Protein AF-A0A7U6JHR6-F1 (afdb_monomer_lite)

Radius of gyration: 41.48 Å; chains: 1; bounding box: 107×83×74 Å

Sequence (157 aa):
MKHTVPPLILAIALVTGTGAQAQAPIKSIDEKGHVTYSDKPVEKAVSSTVVPVAPGPDEATVKAAQERLKQTREQAEKAEAERKALEAKRSAEQAAAQEQKAAKPEVVIIKEEGGYPFVRPAPPLITPNPPAVSPGKPDHPAYKPRPPVTNPVIRPR

pLDDT: mean 73.18, std 15.83, range [38.53, 97.44]

Secondary structure (DSSP, 8-state):
----------------------PPPEEEE-TT--EEEESS--TT-S-----PPPPPPPHHHHHHHHHHHHHHHHHHHHHHHHHHHHHHHHHHHHHHHHHHHHTS--------S------PPPPP--PPPPP--PPPPP-----PPPPP---------

Structure (mmCIF, N/CA/C/O backbone):
data_AF-A0A7U6JHR6-F1
#
_entry.id   AF-A0A7U6JHR6-F1
#
loop_
_atom_site.group_PDB
_atom_site.id
_atom_site.type_symbol
_atom_site.label_atom_id
_atom_site.label_alt_id
_atom_site.label_comp_id
_atom_site.label_asym_id
_atom_site.label_entity_id
_atom_site.label_seq_id
_atom_site.pdbx_PDB_ins_code
_atom_site.Cartn_x
_atom_site.Cartn_y
_atom_site.Cartn_z
_atom_site.occupancy
_atom_site.B_iso_or_equiv
_atom_site.auth_seq_id
_atom_site.auth_comp_id
_atom_site.auth_asym_id
_atom_site.auth_atom_id
_atom_site.pdbx_PDB_model_num
ATOM 1 N N . MET A 1 1 ? 46.348 55.225 1.611 1.00 38.53 1 MET A N 1
ATOM 2 C CA . MET A 1 1 ? 46.956 55.189 0.262 1.00 38.53 1 MET A CA 1
ATOM 3 C C . MET A 1 1 ? 47.495 53.789 0.012 1.00 38.53 1 MET A C 1
ATOM 5 O O . MET A 1 1 ? 48.263 53.317 0.834 1.00 38.53 1 MET A O 1
ATOM 9 N N . LYS A 1 2 ? 47.112 53.203 -1.131 1.00 43.47 2 LYS A N 1
ATOM 10 C CA . LYS A 1 2 ? 47.674 52.000 -1.776 1.00 43.47 2 LYS A CA 1
ATOM 11 C C . LYS A 1 2 ? 47.193 50.634 -1.252 1.00 43.47 2 LYS A C 1
ATOM 13 O O . LYS A 1 2 ? 47.770 50.022 -0.365 1.00 43.47 2 LYS A O 1
ATOM 18 N N . HIS A 1 3 ? 46.113 50.201 -1.907 1.00 48.38 3 HIS A N 1
ATOM 19 C CA . HIS A 1 3 ? 45.754 48.837 -2.319 1.00 48.38 3 HIS A CA 1
ATOM 20 C C . HIS A 1 3 ? 46.984 47.915 -2.463 1.00 48.38 3 HIS A C 1
ATOM 22 O O . HIS A 1 3 ? 48.038 48.354 -2.916 1.00 48.38 3 HIS A O 1
ATOM 28 N N . THR A 1 4 ? 46.914 46.619 -2.158 1.00 45.69 4 THR A N 1
ATOM 29 C CA . THR A 1 4 ? 46.310 45.624 -3.062 1.00 45.69 4 THR A CA 1
ATOM 30 C C . THR A 1 4 ? 46.166 44.298 -2.308 1.00 45.69 4 THR A C 1
ATOM 32 O O . THR A 1 4 ? 47.165 43.690 -1.935 1.00 45.69 4 THR A O 1
ATOM 35 N N . VAL A 1 5 ? 44.932 43.850 -2.070 1.00 58.12 5 VAL A N 1
ATOM 36 C CA . VAL A 1 5 ? 44.645 42.471 -1.645 1.00 58.12 5 VAL A CA 1
ATOM 37 C C . VAL A 1 5 ? 44.737 41.612 -2.909 1.00 58.12 5 VAL A C 1
ATOM 39 O O . VAL A 1 5 ? 44.019 41.917 -3.865 1.00 58.12 5 VAL A O 1
ATOM 42 N N . PRO A 1 6 ? 45.612 40.595 -2.989 1.00 50.19 6 PRO A N 1
ATOM 43 C CA . PRO A 1 6 ? 45.612 39.702 -4.135 1.00 50.19 6 PRO A CA 1
ATOM 44 C C . PRO A 1 6 ? 44.292 38.916 -4.123 1.00 50.19 6 PRO A C 1
ATOM 46 O O . PRO A 1 6 ? 43.959 38.313 -3.098 1.00 50.19 6 PRO A O 1
ATOM 49 N N . PRO A 1 7 ? 43.523 38.910 -5.226 1.00 46.31 7 PRO A N 1
ATOM 50 C CA . PRO A 1 7 ? 42.353 38.068 -5.347 1.00 46.31 7 PRO A CA 1
ATOM 51 C C . PRO A 1 7 ? 42.881 36.652 -5.544 1.00 46.31 7 PRO A C 1
ATOM 53 O O . PRO A 1 7 ? 43.066 36.179 -6.664 1.00 46.31 7 PRO A O 1
ATOM 56 N N . LEU A 1 8 ? 43.172 35.971 -4.439 1.00 41.31 8 LEU A N 1
ATOM 57 C CA . LEU A 1 8 ? 43.223 34.525 -4.440 1.00 41.31 8 LEU A CA 1
ATOM 58 C C . LEU A 1 8 ? 41.773 34.099 -4.650 1.00 41.31 8 LEU A C 1
ATOM 60 O O . LEU A 1 8 ? 40.995 33.968 -3.709 1.00 41.31 8 LEU A O 1
ATOM 64 N N . ILE A 1 9 ? 41.406 34.032 -5.932 1.00 49.66 9 ILE A N 1
ATOM 65 C CA . ILE A 1 9 ? 40.232 33.367 -6.476 1.00 49.66 9 ILE A CA 1
ATOM 66 C C . ILE A 1 9 ? 40.348 31.937 -5.966 1.00 49.66 9 ILE A C 1
ATOM 68 O O . ILE A 1 9 ? 40.919 31.057 -6.609 1.00 49.66 9 ILE A O 1
ATOM 72 N N . LEU A 1 10 ? 39.879 31.730 -4.738 1.00 44.47 10 LEU A N 1
ATOM 73 C CA . LEU A 1 10 ? 39.650 30.422 -4.175 1.00 44.47 10 LEU A CA 1
ATOM 74 C C . LEU A 1 10 ? 38.410 29.918 -4.889 1.00 44.47 10 LEU A C 1
ATOM 76 O O . LEU A 1 10 ? 37.281 30.134 -4.457 1.00 44.47 10 LEU A O 1
ATOM 80 N N . ALA A 1 11 ? 38.689 29.393 -6.080 1.00 48.38 11 ALA A N 1
ATOM 81 C CA . ALA A 1 11 ? 38.010 28.300 -6.726 1.00 48.38 11 ALA A CA 1
ATOM 82 C C . ALA A 1 11 ? 36.664 27.991 -6.072 1.00 48.38 11 ALA A C 1
ATOM 84 O O . ALA A 1 11 ? 36.566 27.183 -5.148 1.00 48.38 11 ALA A O 1
ATOM 85 N N . ILE A 1 12 ? 35.615 28.589 -6.634 1.00 50.53 12 ILE A N 1
ATOM 86 C CA . ILE A 1 12 ? 34.314 27.937 -6.731 1.00 50.53 12 ILE A CA 1
ATOM 87 C C . ILE A 1 12 ? 34.575 26.699 -7.598 1.00 50.53 12 ILE A C 1
ATOM 89 O O . ILE A 1 12 ? 34.350 26.686 -8.806 1.00 50.53 12 ILE A O 1
ATOM 93 N N . ALA A 1 13 ? 35.197 25.689 -6.991 1.00 48.16 13 ALA A N 1
ATOM 94 C CA . ALA A 1 13 ? 35.335 24.368 -7.545 1.00 48.16 13 ALA A CA 1
ATOM 95 C C . ALA A 1 13 ? 33.922 23.810 -7.524 1.00 48.16 13 ALA A C 1
ATOM 97 O O . ALA A 1 13 ? 33.442 23.314 -6.507 1.00 48.16 13 ALA A O 1
ATOM 98 N N . LEU A 1 14 ? 33.238 24.059 -8.643 1.00 46.78 14 LEU A N 1
ATOM 99 C CA . LEU A 1 14 ? 32.332 23.138 -9.300 1.00 46.78 14 LEU A CA 1
ATOM 100 C C . LEU A 1 14 ? 32.169 21.865 -8.470 1.00 46.78 14 LEU A C 1
ATOM 102 O O . LEU A 1 14 ? 32.909 20.895 -8.624 1.00 46.78 14 LEU A O 1
ATOM 106 N N . VAL A 1 15 ? 31.134 21.848 -7.634 1.00 51.94 15 VAL A N 1
ATOM 107 C CA . VAL A 1 15 ? 30.435 20.605 -7.333 1.00 51.94 15 VAL A CA 1
ATOM 108 C C . VAL A 1 15 ? 29.720 20.233 -8.633 1.00 51.94 15 VAL A C 1
ATOM 110 O O . VAL A 1 15 ? 28.508 20.349 -8.777 1.00 51.94 15 VAL A O 1
ATOM 113 N N . THR A 1 16 ? 30.499 19.854 -9.648 1.00 51.47 16 THR A N 1
ATOM 114 C CA . THR A 1 16 ? 30.027 18.969 -10.696 1.00 51.47 16 THR A CA 1
ATOM 115 C C . THR A 1 16 ? 29.764 17.673 -9.972 1.00 51.47 16 THR A C 1
ATOM 117 O O . THR A 1 16 ? 30.684 16.896 -9.720 1.00 51.47 16 THR A O 1
ATOM 120 N N . GLY A 1 17 ? 28.511 17.491 -9.561 1.00 49.09 17 GLY A N 1
ATOM 121 C CA . GLY A 1 17 ? 28.001 16.181 -9.227 1.00 49.09 17 GLY A CA 1
ATOM 122 C C . GLY A 1 17 ? 28.304 15.295 -10.420 1.00 49.09 17 GLY A C 1
ATOM 123 O O . GLY A 1 17 ? 27.642 15.379 -11.454 1.00 49.09 17 GLY A O 1
ATOM 124 N N . THR A 1 18 ? 29.348 14.483 -10.301 1.00 48.69 18 THR A N 1
ATOM 125 C CA . THR A 1 18 ? 29.485 13.289 -11.108 1.00 48.69 18 THR A CA 1
ATOM 126 C C . THR A 1 18 ? 28.296 12.442 -10.701 1.00 48.69 18 THR A C 1
ATOM 128 O O . THR A 1 18 ? 28.315 11.740 -9.693 1.00 48.69 18 THR A O 1
ATOM 131 N N . GLY A 1 19 ? 27.196 12.598 -11.442 1.00 41.84 19 GLY A N 1
ATOM 132 C CA . GLY A 1 19 ? 26.123 11.630 -11.422 1.00 41.84 19 GLY A CA 1
ATOM 133 C C . GLY A 1 19 ? 26.802 10.294 -11.648 1.00 41.84 19 GLY A C 1
ATOM 134 O O . GLY A 1 19 ? 27.363 10.062 -12.720 1.00 41.84 19 GLY A O 1
ATOM 135 N N . ALA A 1 20 ? 26.851 9.476 -10.600 1.00 43.25 20 ALA A N 1
ATOM 136 C CA . ALA A 1 20 ? 27.228 8.091 -10.717 1.00 43.25 20 ALA A CA 1
ATOM 137 C C . ALA A 1 20 ? 26.211 7.499 -11.689 1.00 43.25 20 ALA A C 1
ATOM 139 O O . ALA A 1 20 ? 25.076 7.203 -11.320 1.00 43.25 20 ALA A O 1
ATOM 140 N N . GLN A 1 21 ? 26.583 7.444 -12.966 1.00 48.38 21 GLN A N 1
ATOM 141 C CA . GLN A 1 21 ? 25.885 6.643 -13.944 1.00 48.38 21 GLN A CA 1
ATOM 142 C C . GLN A 1 21 ? 26.034 5.222 -13.431 1.00 48.38 21 GLN A C 1
ATOM 144 O O . GLN A 1 21 ? 27.096 4.620 -13.574 1.00 48.38 21 GLN A O 1
ATOM 149 N N . ALA A 1 22 ? 25.013 4.742 -12.724 1.00 54.94 22 ALA A N 1
ATOM 150 C CA . ALA A 1 22 ? 24.923 3.354 -12.332 1.00 54.94 22 ALA A CA 1
ATOM 151 C C . ALA A 1 22 ? 24.985 2.553 -13.634 1.00 54.94 22 ALA A C 1
ATOM 153 O O . ALA A 1 22 ? 24.028 2.541 -14.410 1.00 54.94 22 ALA A O 1
ATOM 154 N N . GLN A 1 23 ? 26.156 1.986 -13.930 1.00 63.19 23 GLN A N 1
ATOM 155 C CA . GLN A 1 23 ? 26.315 1.079 -15.054 1.00 63.19 23 GLN A CA 1
ATOM 156 C C . GLN A 1 23 ? 25.319 -0.054 -14.836 1.00 63.19 23 GLN A C 1
ATOM 158 O O . GLN A 1 23 ? 25.243 -0.620 -13.746 1.00 63.19 23 GLN A O 1
ATOM 163 N N . ALA A 1 24 ? 24.480 -0.307 -15.842 1.00 69.88 24 ALA A N 1
ATOM 164 C CA . ALA A 1 24 ? 23.466 -1.342 -15.742 1.00 69.88 24 ALA A CA 1
ATOM 165 C C . ALA A 1 24 ? 24.152 -2.677 -15.397 1.00 69.88 24 ALA A C 1
ATOM 167 O O . ALA A 1 24 ? 25.163 -3.001 -16.029 1.00 69.88 24 ALA A O 1
ATOM 168 N N . PRO A 1 25 ? 23.636 -3.441 -14.417 1.00 75.00 25 PRO A N 1
ATOM 169 C CA . PRO A 1 25 ? 24.275 -4.672 -13.977 1.00 75.00 25 PRO A CA 1
ATOM 170 C C . PRO A 1 25 ? 24.388 -5.644 -15.153 1.00 75.00 25 PRO A C 1
ATOM 172 O O . PRO A 1 25 ? 23.400 -5.951 -15.827 1.00 75.00 25 PRO A O 1
ATOM 175 N N . ILE A 1 26 ? 25.602 -6.126 -15.411 1.00 81.31 26 ILE A N 1
ATOM 176 C CA . ILE A 1 26 ? 25.890 -7.022 -16.527 1.00 81.31 26 ILE A CA 1
ATOM 177 C C . ILE A 1 26 ? 25.702 -8.455 -16.042 1.00 81.31 26 ILE A C 1
ATOM 179 O O . ILE A 1 26 ? 26.336 -8.893 -15.081 1.00 81.31 26 ILE A O 1
ATOM 183 N N . LYS A 1 27 ? 24.844 -9.203 -16.737 1.00 85.44 27 LYS A N 1
ATOM 184 C CA . LYS A 1 27 ? 24.695 -10.648 -16.563 1.00 85.44 27 LYS A CA 1
ATOM 185 C C . LYS A 1 27 ? 25.602 -11.366 -17.563 1.00 85.44 27 LYS A C 1
ATOM 187 O O . LYS A 1 27 ? 25.379 -11.258 -18.767 1.00 85.44 27 LYS A O 1
ATOM 192 N N . SER A 1 28 ? 26.583 -12.122 -17.079 1.00 82.81 28 SER A N 1
ATOM 193 C CA . SER A 1 28 ? 27.417 -13.007 -17.899 1.00 82.81 28 SER A CA 1
ATOM 194 C C . SER A 1 28 ? 27.061 -14.475 -17.663 1.00 82.81 28 SER A C 1
ATOM 196 O O . SER A 1 28 ? 26.573 -14.846 -16.593 1.00 82.81 28 SER A O 1
ATOM 198 N N . ILE A 1 29 ? 27.260 -15.300 -18.692 1.00 83.56 29 ILE A N 1
ATOM 199 C CA . ILE A 1 29 ? 27.011 -16.745 -18.668 1.00 83.56 29 ILE A CA 1
ATOM 200 C C . ILE A 1 29 ? 28.281 -17.431 -19.176 1.00 83.56 29 ILE A C 1
ATOM 202 O O . ILE A 1 29 ? 28.759 -17.081 -20.256 1.00 83.56 29 ILE A O 1
ATOM 206 N N . ASP A 1 30 ? 28.850 -18.348 -18.392 1.00 84.38 30 ASP A N 1
ATOM 207 C CA . ASP A 1 30 ? 30.043 -19.110 -18.784 1.00 84.38 30 ASP A CA 1
ATOM 208 C C . ASP A 1 30 ? 29.700 -20.339 -19.656 1.00 84.38 30 ASP A C 1
ATOM 210 O O . ASP A 1 30 ? 28.534 -20.679 -19.862 1.00 84.38 30 ASP A O 1
ATOM 214 N N . GLU A 1 31 ? 30.722 -21.038 -20.160 1.00 82.06 31 GLU A N 1
ATOM 215 C CA . GLU A 1 31 ? 30.570 -22.245 -20.996 1.00 82.06 31 GLU A CA 1
ATOM 216 C C . GLU A 1 31 ? 29.864 -23.411 -20.277 1.00 82.06 31 GLU A C 1
ATOM 218 O O . GLU A 1 31 ? 29.367 -24.333 -20.922 1.00 82.06 31 GLU A O 1
ATOM 223 N N . LYS A 1 32 ? 29.803 -23.375 -18.939 1.00 83.56 32 LYS A N 1
ATOM 224 C CA . LYS A 1 32 ? 29.127 -24.365 -18.089 1.00 83.56 32 LYS A CA 1
ATOM 225 C C . LYS A 1 32 ? 27.708 -23.929 -17.702 1.00 83.56 32 LYS A C 1
ATOM 227 O O . LYS A 1 32 ? 27.006 -24.683 -17.033 1.00 83.56 32 LYS A O 1
ATOM 232 N N . GLY A 1 33 ? 27.272 -22.743 -18.131 1.00 81.25 33 GLY A N 1
ATOM 233 C CA . GLY A 1 33 ? 25.959 -22.175 -17.839 1.00 81.25 33 GLY A CA 1
ATOM 234 C C . GLY A 1 33 ? 25.854 -21.440 -16.498 1.00 81.25 33 GLY A C 1
ATOM 235 O O . GLY A 1 33 ? 24.743 -21.112 -16.079 1.00 81.25 33 GLY A O 1
ATOM 236 N N . HIS A 1 34 ? 26.962 -21.161 -15.808 1.00 85.44 34 HIS A N 1
ATOM 237 C CA . HIS A 1 34 ? 26.943 -20.380 -14.573 1.00 85.44 34 HIS A CA 1
ATOM 238 C C . HIS A 1 34 ? 26.695 -18.903 -14.856 1.00 85.44 34 HIS A C 1
ATOM 240 O O . HIS A 1 34 ? 27.330 -18.294 -15.718 1.00 85.44 34 HIS A O 1
ATOM 246 N N . VAL A 1 35 ? 25.787 -18.319 -14.076 1.00 87.75 35 VAL A N 1
ATOM 247 C CA . VAL A 1 35 ? 25.392 -16.917 -14.190 1.00 87.75 35 VAL A CA 1
ATOM 248 C C . VAL A 1 35 ? 26.159 -16.083 -13.170 1.00 87.75 35 VAL A C 1
ATOM 250 O O . VAL A 1 35 ? 26.029 -16.317 -11.970 1.00 87.75 35 VAL A O 1
ATOM 253 N N . THR A 1 36 ? 26.894 -15.076 -13.639 1.00 84.44 36 THR A N 1
ATOM 254 C CA . THR A 1 36 ? 27.561 -14.089 -12.777 1.00 84.44 36 THR A CA 1
ATOM 255 C C . THR A 1 36 ? 27.001 -12.697 -13.054 1.00 84.44 36 THR A C 1
ATOM 257 O O . THR A 1 36 ? 26.810 -12.320 -14.210 1.00 84.44 36 THR A O 1
ATOM 260 N N . TYR A 1 37 ? 26.739 -11.929 -11.996 1.00 86.06 37 TYR A N 1
ATOM 261 C CA . TYR A 1 37 ? 26.366 -10.517 -12.095 1.00 86.06 37 TYR A CA 1
ATOM 262 C C . TYR A 1 37 ? 27.573 -9.659 -11.718 1.00 86.06 37 TYR A C 1
ATOM 264 O O . TYR A 1 37 ? 28.197 -9.896 -10.686 1.00 86.06 37 TYR A O 1
ATOM 272 N N . SER A 1 38 ? 27.928 -8.701 -12.570 1.00 80.56 38 SER A N 1
ATOM 273 C CA . SER A 1 38 ? 29.096 -7.834 -12.392 1.00 80.56 38 SER A CA 1
ATOM 274 C C . SER A 1 38 ? 28.805 -6.440 -12.933 1.00 80.56 38 SER A C 1
ATOM 276 O O . SER A 1 38 ? 28.073 -6.286 -13.909 1.00 80.56 38 SER A O 1
ATOM 278 N N . ASP A 1 39 ? 29.440 -5.432 -12.343 1.00 79.38 39 ASP A N 1
ATOM 279 C CA . ASP A 1 39 ? 29.406 -4.055 -12.849 1.00 79.38 39 ASP A CA 1
ATOM 280 C C . ASP A 1 39 ? 30.444 -3.828 -13.964 1.00 79.38 39 ASP A C 1
ATOM 282 O O . ASP A 1 39 ? 30.437 -2.800 -14.637 1.00 79.38 39 ASP A O 1
ATOM 286 N N . LYS A 1 40 ? 31.352 -4.793 -14.181 1.00 76.44 40 LYS A N 1
ATOM 287 C CA . LYS A 1 40 ? 32.410 -4.738 -15.201 1.00 76.44 40 LYS A CA 1
ATOM 288 C C . LYS A 1 40 ? 32.164 -5.739 -16.335 1.00 76.44 40 LYS A C 1
ATOM 290 O O . LYS A 1 40 ? 31.813 -6.888 -16.043 1.00 76.44 40 LYS A O 1
ATOM 295 N N . PRO A 1 41 ? 32.412 -5.351 -17.603 1.00 71.94 41 PRO A N 1
ATOM 296 C CA . PRO A 1 41 ? 32.384 -6.272 -18.735 1.00 71.94 41 PRO A CA 1
ATOM 297 C C . PRO A 1 41 ? 33.386 -7.416 -18.555 1.00 71.94 41 PRO A C 1
ATOM 299 O O . PRO A 1 41 ? 34.480 -7.221 -18.028 1.00 71.94 41 PRO A O 1
ATOM 302 N N . VAL A 1 42 ? 33.030 -8.608 -19.032 1.00 78.00 42 VAL A N 1
ATOM 303 C CA . VAL A 1 42 ? 33.954 -9.747 -19.066 1.00 78.00 42 VAL A CA 1
ATOM 304 C C . VAL A 1 42 ? 34.870 -9.590 -20.282 1.00 78.00 42 VAL A C 1
ATOM 306 O O . VAL A 1 42 ? 34.388 -9.590 -21.412 1.00 78.00 42 VAL A O 1
ATOM 309 N N . GLU A 1 43 ? 36.185 -9.485 -20.065 1.00 72.31 43 GLU A N 1
ATOM 310 C CA . GLU A 1 43 ? 37.189 -9.203 -21.116 1.00 72.31 43 GLU A CA 1
ATOM 311 C C . GLU A 1 43 ? 37.223 -10.234 -22.262 1.00 72.31 43 GLU A C 1
ATOM 313 O O . GLU A 1 43 ? 37.706 -9.937 -23.349 1.00 72.31 43 GLU A O 1
ATOM 318 N N . LYS A 1 44 ? 36.693 -11.443 -22.036 1.00 74.06 44 LYS A N 1
ATOM 319 C CA . LYS A 1 44 ? 36.629 -12.544 -23.016 1.00 74.06 44 LYS A CA 1
ATOM 320 C C . LYS A 1 44 ? 35.197 -12.937 -23.396 1.00 74.06 44 LYS A C 1
ATOM 322 O O . LYS A 1 44 ? 34.943 -14.091 -23.730 1.00 74.06 44 LYS A O 1
ATOM 327 N N . ALA A 1 45 ? 34.240 -12.017 -23.291 1.00 73.44 45 ALA A N 1
ATOM 328 C CA . ALA A 1 45 ? 32.867 -12.300 -23.696 1.00 73.44 45 ALA A CA 1
ATOM 329 C C . ALA A 1 45 ? 32.799 -12.623 -25.201 1.00 73.44 45 ALA A C 1
ATOM 331 O O . ALA A 1 45 ? 33.206 -11.816 -26.032 1.00 73.44 45 ALA A O 1
ATOM 332 N N . VAL A 1 46 ? 32.256 -13.794 -25.546 1.00 77.12 46 VAL A N 1
ATOM 333 C CA . VAL A 1 46 ? 32.052 -14.223 -26.944 1.00 77.12 46 VAL A CA 1
ATOM 334 C C . VAL A 1 46 ? 30.942 -13.408 -27.621 1.00 77.12 46 VAL A C 1
ATOM 336 O O . VAL A 1 46 ? 30.970 -13.186 -28.827 1.00 77.12 46 VAL A O 1
ATOM 339 N N . S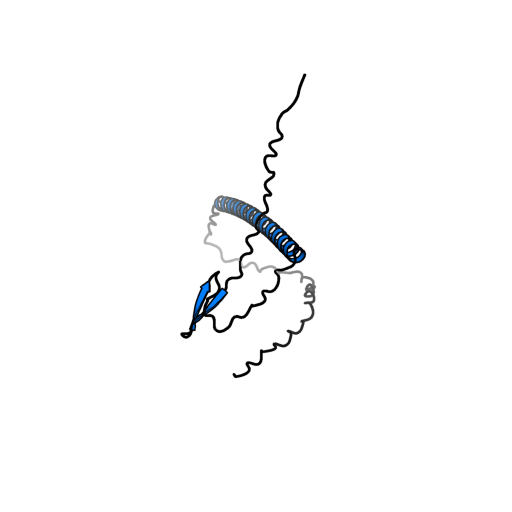ER A 1 47 ? 29.960 -12.949 -26.843 1.00 76.56 47 SER A N 1
ATOM 340 C CA . SER A 1 47 ? 28.850 -12.118 -27.306 1.00 76.56 47 SER A CA 1
ATOM 341 C C . SER A 1 47 ? 28.336 -11.250 -26.161 1.00 76.56 47 SER A C 1
ATOM 343 O O . SER A 1 47 ? 28.335 -11.674 -25.003 1.00 76.56 47 SER A O 1
ATOM 345 N N . SER A 1 48 ? 27.890 -10.037 -26.481 1.00 79.00 48 SER A N 1
ATOM 346 C CA . SER A 1 48 ? 27.210 -9.140 -25.551 1.00 79.00 48 SER A CA 1
ATOM 347 C C . SER A 1 48 ? 25.901 -8.658 -26.167 1.00 79.00 48 SER A C 1
ATOM 349 O O . SER A 1 48 ? 25.784 -8.439 -27.371 1.00 79.00 48 SER A O 1
ATOM 351 N N . THR A 1 49 ? 24.868 -8.531 -25.340 1.00 79.75 49 THR A N 1
ATOM 352 C CA . THR A 1 49 ? 23.566 -8.013 -25.763 1.00 79.75 49 THR A CA 1
ATOM 353 C C . THR A 1 49 ? 23.113 -6.992 -24.741 1.00 79.75 49 THR A C 1
ATOM 355 O O . THR A 1 49 ? 23.022 -7.292 -23.551 1.00 79.75 49 THR A O 1
ATOM 358 N N . VAL A 1 50 ? 22.839 -5.776 -25.206 1.00 80.12 50 VAL A N 1
ATOM 359 C CA . VAL A 1 50 ? 22.239 -4.736 -24.373 1.00 80.12 50 VAL A CA 1
ATOM 360 C C . VAL A 1 50 ? 20.748 -5.023 -24.287 1.00 80.12 50 VAL A C 1
ATOM 362 O O . VAL A 1 50 ? 20.056 -5.039 -25.304 1.00 80.12 50 VAL A O 1
ATOM 365 N N . VAL A 1 51 ? 20.255 -5.269 -23.076 1.00 78.12 51 VAL A N 1
ATOM 366 C CA . VAL A 1 51 ? 18.821 -5.433 -22.835 1.00 78.12 51 VAL A CA 1
ATOM 367 C C . VAL A 1 51 ? 18.220 -4.038 -22.657 1.00 78.12 51 VAL A C 1
ATOM 369 O O . VAL A 1 51 ? 18.584 -3.358 -21.694 1.00 78.12 51 VAL A O 1
ATOM 372 N N . PRO A 1 52 ? 17.328 -3.577 -23.556 1.00 76.38 52 PRO A N 1
ATOM 373 C CA . PRO A 1 52 ? 16.658 -2.302 -23.369 1.00 76.38 52 PRO A CA 1
ATOM 374 C C . PRO A 1 52 ? 15.748 -2.406 -22.146 1.00 76.38 52 PRO A C 1
ATOM 376 O O . PRO A 1 52 ? 14.808 -3.201 -22.112 1.00 76.38 52 PRO A O 1
ATOM 379 N N . VAL A 1 53 ? 16.043 -1.609 -21.125 1.00 78.62 53 VAL A N 1
ATOM 380 C CA . VAL A 1 53 ? 15.157 -1.456 -19.974 1.00 78.62 53 VAL A CA 1
ATOM 381 C C . VAL A 1 53 ? 14.101 -0.426 -20.355 1.00 78.62 53 VAL A C 1
ATOM 383 O O . VAL A 1 53 ? 14.433 0.655 -20.843 1.00 78.62 53 VAL A O 1
ATOM 386 N N . ALA A 1 54 ? 12.827 -0.771 -20.170 1.00 79.44 54 ALA A N 1
ATOM 387 C CA . ALA A 1 54 ? 11.746 0.180 -20.380 1.00 79.44 54 ALA A CA 1
ATOM 388 C C . ALA A 1 54 ? 11.924 1.377 -19.428 1.00 79.44 54 ALA A C 1
ATOM 390 O O . ALA A 1 54 ? 12.296 1.171 -18.267 1.00 79.44 54 ALA A O 1
ATOM 391 N N . PRO A 1 55 ? 11.669 2.614 -19.885 1.00 78.69 55 PRO A N 1
ATOM 392 C CA . PRO A 1 55 ? 11.691 3.762 -18.994 1.00 78.69 55 PRO A CA 1
ATOM 393 C C . PRO A 1 55 ? 10.698 3.548 -17.846 1.00 78.69 55 PRO A C 1
ATOM 395 O O . PRO A 1 55 ? 9.656 2.906 -18.010 1.00 78.69 55 PRO A O 1
ATOM 398 N N . GLY A 1 56 ? 11.047 4.067 -16.668 1.00 79.44 56 GLY A N 1
ATOM 399 C CA . GLY A 1 56 ? 10.143 4.069 -15.522 1.00 79.44 56 GLY A CA 1
ATOM 400 C C . GLY A 1 56 ? 8.838 4.820 -15.828 1.00 79.44 56 GLY A C 1
ATOM 401 O O . GLY A 1 56 ? 8.773 5.570 -16.802 1.00 79.44 56 GLY A O 1
ATOM 402 N N . PRO A 1 57 ? 7.789 4.624 -15.014 1.00 83.00 57 PRO A N 1
ATOM 403 C CA . PRO A 1 57 ? 6.516 5.308 -15.209 1.00 83.00 57 PRO A CA 1
ATOM 404 C C . PRO A 1 57 ? 6.676 6.831 -15.134 1.00 83.00 57 PRO A C 1
ATOM 406 O O . PRO A 1 57 ? 7.446 7.339 -14.319 1.00 83.00 57 PRO A O 1
ATOM 409 N N . ASP A 1 58 ? 5.894 7.548 -15.943 1.00 89.00 58 ASP A N 1
ATOM 410 C CA . ASP A 1 58 ? 5.905 9.012 -15.977 1.00 89.00 58 ASP A CA 1
ATOM 411 C C . ASP A 1 58 ? 5.586 9.626 -14.607 1.00 89.00 58 ASP A C 1
ATOM 413 O O . ASP A 1 58 ? 4.778 9.098 -13.834 1.00 89.00 58 ASP A O 1
ATOM 417 N N . GLU A 1 59 ? 6.145 10.806 -14.331 1.00 87.50 59 GLU A N 1
ATOM 418 C CA . GLU A 1 59 ? 5.945 11.510 -13.057 1.00 87.50 59 GLU A CA 1
ATOM 419 C C . GLU A 1 59 ? 4.465 11.751 -12.727 1.00 87.50 59 GLU A C 1
ATOM 421 O O . GLU A 1 59 ? 4.067 11.687 -11.564 1.00 87.50 59 GLU A O 1
ATOM 426 N N . ALA A 1 60 ? 3.631 12.000 -13.741 1.00 87.00 60 ALA A N 1
ATOM 427 C CA . ALA A 1 60 ? 2.189 12.169 -13.570 1.00 87.00 60 ALA A CA 1
ATOM 428 C C . ALA A 1 60 ? 1.522 10.888 -13.042 1.00 87.00 60 ALA A C 1
ATOM 430 O O . ALA A 1 60 ? 0.682 10.943 -12.142 1.00 87.00 60 ALA A O 1
ATOM 431 N N . THR A 1 61 ? 1.946 9.728 -13.548 1.00 87.19 61 THR A N 1
ATOM 432 C CA . THR A 1 61 ? 1.461 8.414 -13.111 1.00 87.19 61 THR A CA 1
ATOM 433 C C . THR A 1 61 ? 1.903 8.122 -11.680 1.00 87.19 61 THR A C 1
ATOM 435 O O . THR A 1 61 ? 1.107 7.642 -10.871 1.00 87.19 61 THR A O 1
ATOM 438 N N . VAL A 1 62 ? 3.144 8.476 -11.334 1.00 90.81 62 VAL A N 1
ATOM 439 C CA . VAL A 1 62 ? 3.669 8.330 -9.969 1.00 90.81 62 VAL A CA 1
ATOM 440 C C . VAL A 1 62 ? 2.908 9.227 -8.988 1.00 90.81 62 VAL A C 1
ATOM 442 O O . VAL A 1 62 ? 2.470 8.745 -7.943 1.00 90.81 62 VAL A O 1
ATOM 445 N N . LYS A 1 63 ? 2.673 10.501 -9.329 1.00 91.94 63 LYS A N 1
ATOM 446 C CA . LYS A 1 63 ? 1.903 11.436 -8.490 1.00 91.94 63 LYS A CA 1
ATOM 447 C C . LYS A 1 63 ? 0.463 10.968 -8.286 1.00 91.94 63 LYS A C 1
ATOM 449 O O . LYS A 1 63 ? -0.005 10.931 -7.151 1.00 91.94 63 LYS A O 1
ATOM 454 N N . ALA A 1 64 ? -0.211 10.532 -9.350 1.00 93.44 64 ALA A N 1
ATOM 455 C CA . ALA A 1 64 ? -1.570 10.003 -9.257 1.00 93.44 64 ALA A CA 1
ATOM 456 C C . ALA A 1 64 ? -1.642 8.740 -8.378 1.00 93.44 64 ALA A C 1
ATOM 458 O O . ALA A 1 64 ? -2.581 8.570 -7.599 1.00 93.44 64 ALA A O 1
ATOM 459 N N . ALA A 1 65 ? -0.646 7.853 -8.467 1.00 92.38 65 ALA A N 1
ATOM 460 C CA . ALA A 1 65 ? -0.564 6.676 -7.606 1.00 92.38 65 ALA A CA 1
ATOM 461 C C . ALA A 1 65 ? -0.345 7.057 -6.131 1.00 92.38 65 ALA A C 1
ATOM 463 O O . 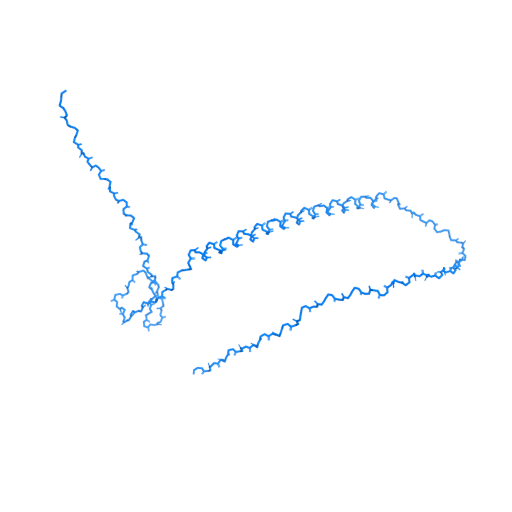ALA A 1 65 ? -1.017 6.517 -5.252 1.00 92.38 65 ALA A O 1
ATOM 464 N N . GLN A 1 66 ? 0.543 8.016 -5.856 1.00 94.81 66 GLN A N 1
ATOM 465 C CA . GLN A 1 66 ? 0.786 8.523 -4.502 1.00 94.81 66 GLN A CA 1
ATOM 466 C C . GLN A 1 66 ? -0.461 9.175 -3.897 1.00 94.81 66 GLN A C 1
ATOM 468 O O . GLN A 1 66 ? -0.776 8.936 -2.732 1.00 94.81 66 GLN A O 1
ATOM 473 N N . GLU A 1 67 ? -1.204 9.953 -4.683 1.00 95.94 67 GLU A N 1
ATOM 474 C CA . GLU A 1 67 ? -2.437 10.589 -4.224 1.00 95.94 67 GLU A CA 1
ATOM 475 C C . GLU A 1 67 ? -3.508 9.551 -3.860 1.00 95.94 67 GLU A C 1
ATOM 477 O O . GLU A 1 67 ? -4.102 9.624 -2.784 1.00 95.94 67 GLU A O 1
ATOM 482 N N . ARG A 1 68 ? -3.690 8.520 -4.695 1.00 94.94 68 ARG A N 1
ATOM 483 C CA . ARG A 1 68 ? -4.604 7.402 -4.396 1.00 94.94 68 ARG A CA 1
ATOM 484 C C . ARG A 1 68 ? -4.216 6.665 -3.119 1.00 94.94 68 ARG A C 1
ATOM 486 O O . ARG A 1 68 ? -5.086 6.331 -2.314 1.00 94.94 68 ARG A O 1
ATOM 493 N N . LEU A 1 69 ? -2.921 6.420 -2.916 1.00 97.00 69 LEU A N 1
ATOM 494 C CA . LEU A 1 69 ? -2.424 5.786 -1.693 1.00 97.00 69 LEU A CA 1
ATOM 495 C C . LEU A 1 69 ? -2.714 6.646 -0.463 1.00 97.00 69 LEU A C 1
ATOM 497 O O . LEU A 1 69 ? -3.180 6.123 0.549 1.00 97.00 69 LEU A O 1
ATOM 501 N N . LYS A 1 70 ? -2.500 7.961 -0.562 1.00 97.44 70 LYS A N 1
ATOM 502 C CA . LYS A 1 70 ? -2.802 8.902 0.518 1.00 97.44 70 LYS A CA 1
ATOM 503 C C . LYS A 1 70 ? -4.290 8.885 0.876 1.00 97.44 70 LYS A C 1
ATOM 505 O O . LYS A 1 70 ? -4.624 8.694 2.040 1.00 97.44 70 LYS A O 1
ATOM 510 N N . GLN A 1 71 ? -5.174 8.994 -0.116 1.00 96.88 71 GLN A N 1
ATOM 511 C CA . GLN A 1 71 ? -6.625 8.955 0.102 1.00 96.88 71 GLN A CA 1
ATOM 512 C C . GLN A 1 71 ? -7.074 7.637 0.744 1.00 96.88 71 GLN A C 1
ATOM 514 O O . GLN A 1 71 ? -7.857 7.639 1.691 1.00 96.88 71 GLN A O 1
ATOM 519 N N . THR A 1 72 ? -6.544 6.511 0.262 1.00 96.88 72 THR A N 1
ATOM 520 C CA . THR A 1 72 ? -6.864 5.183 0.805 1.00 96.88 72 THR A CA 1
ATOM 521 C C . THR A 1 72 ? -6.444 5.074 2.269 1.00 96.88 72 THR A C 1
ATOM 523 O O . THR A 1 72 ? -7.204 4.580 3.100 1.00 96.88 72 THR A O 1
ATOM 526 N N . ARG A 1 73 ? -5.248 5.571 2.601 1.00 97.25 73 ARG A N 1
ATOM 527 C CA . ARG A 1 73 ? -4.742 5.579 3.973 1.00 97.25 73 ARG A CA 1
ATOM 528 C C . ARG A 1 73 ? -5.615 6.429 4.893 1.00 97.25 73 ARG A C 1
ATOM 530 O O . ARG A 1 73 ? -6.018 5.949 5.944 1.00 97.25 73 ARG A O 1
ATOM 537 N N . GLU A 1 74 ? -5.955 7.646 4.480 1.0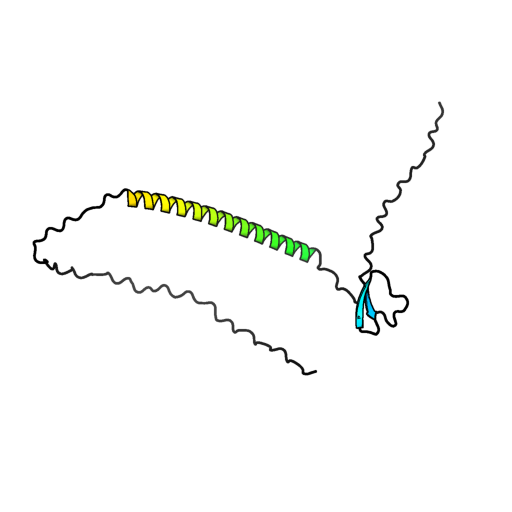0 97.25 74 GLU A N 1
ATOM 538 C CA . GLU A 1 74 ? -6.812 8.538 5.270 1.00 97.25 74 GLU A CA 1
ATOM 539 C C . GLU A 1 74 ? -8.202 7.933 5.517 1.00 97.25 74 GLU A C 1
ATOM 541 O O . GLU A 1 74 ? -8.756 8.056 6.610 1.00 97.25 74 GLU A O 1
ATOM 546 N N . GLN A 1 75 ? -8.776 7.257 4.519 1.00 96.56 75 GLN A N 1
ATOM 547 C CA . GLN A 1 75 ? -10.058 6.566 4.672 1.00 96.56 75 GLN A CA 1
ATOM 548 C C . GLN A 1 75 ? -9.962 5.378 5.634 1.00 96.56 75 GLN A C 1
ATOM 550 O O . GLN A 1 75 ? -10.853 5.197 6.464 1.00 96.56 75 GLN A O 1
ATOM 555 N N . ALA A 1 76 ? -8.886 4.593 5.552 1.00 96.81 76 ALA A N 1
ATOM 556 C CA . ALA A 1 76 ? -8.659 3.471 6.454 1.00 96.81 76 ALA A CA 1
ATOM 557 C C . ALA A 1 76 ? -8.504 3.938 7.910 1.00 96.81 76 ALA A C 1
ATOM 559 O O . ALA A 1 76 ? -9.154 3.388 8.797 1.00 96.81 76 ALA A O 1
ATOM 560 N N . GLU A 1 77 ? -7.718 4.992 8.143 1.00 97.25 77 GLU A N 1
ATOM 561 C CA . GLU A 1 77 ? -7.509 5.568 9.476 1.00 97.25 77 GLU A CA 1
ATOM 562 C C . GLU A 1 77 ? -8.827 6.089 10.080 1.00 97.25 77 GLU A C 1
ATOM 564 O O . GLU A 1 77 ? -9.131 5.813 11.242 1.00 97.25 77 GLU A O 1
ATOM 569 N N . LYS A 1 78 ? -9.663 6.771 9.283 1.00 96.69 78 LYS A N 1
ATOM 570 C CA . LYS A 1 78 ? -10.998 7.218 9.723 1.00 96.69 78 LYS A CA 1
ATOM 571 C C . LYS A 1 78 ? -11.909 6.046 10.081 1.00 96.69 78 LYS A C 1
ATOM 573 O O . LYS A 1 78 ? -12.508 6.046 11.154 1.00 96.69 78 LYS A O 1
ATOM 578 N N . ALA A 1 79 ? -11.980 5.033 9.220 1.00 96.12 79 ALA A N 1
ATOM 579 C CA . ALA A 1 79 ? -12.814 3.859 9.457 1.00 96.12 79 ALA A CA 1
ATOM 580 C C . ALA A 1 79 ? -12.376 3.083 10.711 1.00 96.12 79 ALA A C 1
ATOM 582 O O . ALA A 1 79 ? -13.215 2.577 11.458 1.00 96.12 79 ALA A O 1
ATOM 583 N N . GLU A 1 80 ? -11.070 2.996 10.970 1.00 96.62 80 GLU A N 1
ATOM 584 C CA . GLU A 1 80 ? -10.544 2.369 12.181 1.00 96.62 80 GLU A CA 1
ATOM 585 C C . GLU A 1 80 ? -10.913 3.167 13.440 1.00 96.62 80 GLU A C 1
ATOM 587 O O . GLU A 1 80 ? -11.365 2.584 14.429 1.00 96.62 80 GLU A O 1
ATOM 592 N N . ALA A 1 81 ? -10.779 4.496 13.401 1.00 96.69 81 ALA A N 1
ATOM 593 C CA . ALA A 1 81 ? -11.158 5.366 14.512 1.00 96.69 81 ALA A CA 1
ATOM 594 C C . ALA A 1 81 ? -12.660 5.263 14.835 1.00 96.69 81 ALA A C 1
ATOM 596 O O . ALA A 1 81 ? -13.037 5.129 16.001 1.00 96.69 81 ALA A O 1
ATOM 597 N N . GLU A 1 82 ? -13.516 5.256 13.812 1.00 95.75 82 GLU A N 1
ATOM 598 C CA . GLU A 1 82 ? -14.964 5.082 13.970 1.00 95.75 82 GLU A CA 1
ATOM 599 C C . GLU A 1 82 ? -15.317 3.723 14.579 1.00 95.75 82 GLU A C 1
ATOM 601 O O . GLU A 1 82 ? -16.131 3.652 15.504 1.00 95.75 82 GLU A O 1
ATOM 606 N N . ARG A 1 83 ? -14.677 2.641 14.115 1.00 94.44 83 ARG A N 1
ATOM 607 C CA . ARG A 1 83 ? -14.874 1.298 14.680 1.00 94.44 83 ARG A CA 1
ATOM 608 C C . ARG A 1 83 ? -14.497 1.247 16.153 1.00 94.44 83 ARG A C 1
ATOM 610 O O . ARG A 1 83 ? -15.312 0.807 16.959 1.00 94.44 83 ARG A O 1
ATOM 617 N N . LYS A 1 84 ? -13.320 1.763 16.514 1.00 95.88 84 LYS A N 1
ATOM 618 C CA . LYS A 1 84 ? -12.865 1.827 17.911 1.00 95.88 84 LYS A CA 1
ATOM 619 C C . LYS A 1 84 ? -13.840 2.615 18.788 1.00 95.88 84 LYS A C 1
ATOM 621 O O . LYS A 1 84 ? -14.176 2.173 19.884 1.00 95.88 84 LYS A O 1
ATOM 626 N N . ALA A 1 85 ? -14.342 3.750 18.299 1.00 94.56 85 ALA A N 1
ATOM 627 C CA . ALA A 1 85 ? -15.315 4.559 19.031 1.00 94.56 85 ALA A CA 1
ATOM 628 C C . ALA A 1 85 ? -16.655 3.829 19.234 1.00 94.56 85 ALA A C 1
ATOM 630 O O . ALA A 1 85 ? -17.245 3.900 20.312 1.00 94.56 85 ALA A O 1
ATOM 631 N N . LEU A 1 86 ? -17.141 3.113 18.216 1.00 94.06 86 LEU A N 1
ATOM 632 C CA . LEU A 1 86 ? -18.370 2.322 18.303 1.00 94.06 86 LEU A CA 1
ATOM 633 C C . LEU A 1 86 ? -18.220 1.122 19.243 1.00 94.06 86 LEU A C 1
ATOM 635 O O . LEU A 1 86 ? -19.127 0.846 20.026 1.00 94.06 86 LEU A O 1
ATOM 639 N N . GLU A 1 87 ? -17.088 0.425 19.190 1.00 94.06 87 GLU A N 1
ATOM 640 C CA . GLU A 1 87 ? -16.793 -0.698 20.082 1.00 94.06 87 GLU A CA 1
ATOM 641 C C . GLU A 1 87 ? -16.708 -0.250 21.542 1.00 94.06 87 GLU A C 1
ATOM 643 O O . GLU A 1 87 ? -17.323 -0.881 22.399 1.00 94.06 87 GLU A O 1
ATOM 648 N N . ALA A 1 88 ? -16.048 0.880 21.817 1.00 93.25 88 ALA A N 1
ATOM 649 C CA . ALA A 1 88 ? -15.979 1.454 23.160 1.00 93.25 88 ALA A CA 1
ATOM 650 C C . ALA A 1 88 ? -17.363 1.846 23.709 1.00 93.25 88 ALA A C 1
ATOM 652 O O . ALA A 1 88 ? -17.653 1.633 24.885 1.00 93.25 88 ALA A O 1
ATOM 653 N N . LYS A 1 89 ? -18.250 2.388 22.863 1.00 93.12 89 LYS A N 1
ATOM 654 C CA . LYS A 1 89 ? -19.633 2.689 23.269 1.00 93.12 89 LYS A CA 1
ATOM 655 C C . LYS A 1 89 ? -20.422 1.419 23.570 1.00 93.12 89 LYS A C 1
ATOM 657 O O . LYS A 1 89 ? -21.064 1.334 24.611 1.00 93.12 89 LYS A O 1
ATOM 662 N N . ARG A 1 90 ? -20.337 0.411 22.695 1.00 92.12 90 ARG A N 1
ATOM 663 C CA . ARG A 1 90 ? -21.037 -0.866 22.892 1.00 92.12 90 ARG A CA 1
ATOM 664 C C . ARG A 1 90 ? -20.573 -1.594 24.146 1.00 92.12 90 ARG A C 1
ATOM 666 O O . ARG A 1 90 ? -21.410 -2.158 24.840 1.00 92.12 90 ARG A O 1
ATOM 673 N N . SER A 1 91 ? -19.274 -1.601 24.441 1.00 90.75 91 SER A N 1
ATOM 674 C CA . SER A 1 91 ? -18.766 -2.250 25.652 1.00 90.75 91 SER A CA 1
ATOM 675 C C . SER A 1 91 ? -19.250 -1.539 26.918 1.00 90.75 91 SER A C 1
ATOM 677 O O . SER A 1 91 ? -19.679 -2.210 27.854 1.00 90.75 91 SER A O 1
ATOM 679 N N . ALA A 1 92 ? -19.282 -0.202 26.923 1.00 88.31 92 ALA A N 1
ATOM 680 C CA . ALA A 1 92 ? -19.833 0.578 28.030 1.00 88.31 92 ALA A CA 1
ATOM 681 C C . ALA A 1 92 ? -21.340 0.326 28.231 1.00 88.31 92 ALA A C 1
ATOM 683 O O . ALA A 1 92 ? -21.787 0.098 29.354 1.00 88.31 92 ALA A O 1
ATOM 684 N N . GLU A 1 93 ? -22.123 0.298 27.149 1.00 88.94 93 GLU A N 1
ATOM 685 C CA . GLU A 1 93 ? -23.557 -0.020 27.200 1.00 88.94 93 GLU A CA 1
ATOM 686 C C . GLU A 1 93 ? -23.813 -1.450 27.695 1.00 88.94 93 GLU A C 1
ATOM 688 O O . GLU A 1 93 ? -24.724 -1.682 28.490 1.00 88.94 93 GLU A O 1
ATOM 693 N N . GLN A 1 94 ? -23.001 -2.417 27.259 1.00 88.50 94 GLN A N 1
ATOM 694 C CA . GLN A 1 94 ? -23.103 -3.804 27.710 1.00 88.50 94 GLN A CA 1
ATOM 695 C C . GLN A 1 94 ? -22.756 -3.956 29.191 1.00 88.50 94 GLN A C 1
ATOM 697 O O . GLN A 1 94 ? -23.473 -4.669 29.892 1.00 88.50 94 GLN A O 1
ATOM 702 N N . ALA A 1 95 ? -21.715 -3.274 29.675 1.00 86.44 95 ALA A N 1
ATOM 703 C CA . ALA A 1 95 ? -21.359 -3.265 31.091 1.00 86.44 95 ALA A CA 1
ATOM 704 C C . ALA A 1 95 ? -22.501 -2.683 31.942 1.00 86.44 95 ALA A C 1
ATOM 706 O O . ALA A 1 95 ? -22.979 -3.343 32.863 1.00 86.44 95 ALA A O 1
ATOM 707 N N . ALA A 1 96 ? -23.039 -1.522 31.553 1.00 84.00 96 ALA A N 1
ATOM 708 C CA . ALA A 1 96 ? -24.171 -0.902 32.243 1.00 84.00 96 ALA A CA 1
ATOM 709 C C . ALA A 1 96 ? -25.430 -1.792 32.223 1.00 84.00 96 ALA A C 1
ATOM 711 O O . ALA A 1 96 ? -26.143 -1.913 33.220 1.00 84.00 96 ALA A O 1
ATOM 712 N N . ALA A 1 97 ? -25.707 -2.464 31.101 1.00 83.56 97 ALA A N 1
ATOM 713 C CA . ALA A 1 97 ? -26.830 -3.390 30.992 1.00 83.56 97 ALA A CA 1
ATOM 714 C C . ALA A 1 97 ? -26.638 -4.662 31.838 1.00 83.56 97 ALA A C 1
ATOM 716 O O . ALA A 1 97 ? -27.621 -5.215 32.333 1.00 83.56 97 ALA A O 1
ATOM 717 N N . GLN A 1 98 ? -25.404 -5.147 32.001 1.00 82.06 98 GLN A N 1
ATOM 718 C CA . GLN A 1 98 ? -25.098 -6.278 32.879 1.00 82.06 98 GLN A CA 1
ATOM 719 C C . GLN A 1 98 ? -25.257 -5.901 34.354 1.00 82.06 98 GLN A C 1
ATOM 721 O O . GLN A 1 98 ? -25.899 -6.649 35.089 1.00 82.06 98 GLN A O 1
ATOM 726 N N . GLU A 1 99 ? -24.782 -4.726 34.769 1.00 78.06 99 GLU A N 1
ATOM 727 C CA . GLU A 1 99 ? -24.972 -4.215 36.133 1.00 78.06 99 GLU A CA 1
ATOM 728 C C . GLU A 1 99 ? -26.459 -4.067 36.481 1.00 78.06 99 GLU A C 1
ATOM 730 O O . GLU A 1 99 ? -26.910 -4.534 37.527 1.00 78.06 99 GLU A O 1
ATOM 735 N N . GLN A 1 100 ? -27.266 -3.523 35.564 1.00 77.19 100 GLN A N 1
ATOM 736 C CA . GLN A 1 100 ? -28.717 -3.413 35.759 1.00 77.19 100 GLN A CA 1
ATOM 737 C C . GLN A 1 100 ? -29.427 -4.771 35.820 1.00 77.19 100 GLN A C 1
ATOM 739 O O . GLN A 1 100 ? -30.465 -4.891 36.470 1.00 77.19 100 GLN A O 1
ATOM 744 N N . LYS A 1 101 ? -28.910 -5.798 35.135 1.00 75.00 101 LYS A N 1
ATOM 745 C CA . LYS A 1 101 ? -29.452 -7.162 35.219 1.00 75.00 101 LYS A CA 1
ATOM 746 C C . LYS A 1 101 ? -29.056 -7.850 36.522 1.00 75.00 101 LYS A C 1
ATOM 748 O O . LYS A 1 101 ? -29.896 -8.537 37.089 1.00 75.00 101 LYS A O 1
ATOM 753 N N . ALA A 1 102 ? -27.833 -7.635 37.004 1.00 70.94 102 ALA A N 1
ATOM 754 C CA . ALA A 1 102 ? -27.360 -8.161 38.283 1.00 70.94 102 ALA A CA 1
ATOM 755 C C . ALA A 1 102 ? -28.053 -7.502 39.490 1.00 70.94 102 ALA A C 1
ATOM 757 O O . ALA A 1 102 ? -28.231 -8.140 40.520 1.00 70.94 102 ALA A O 1
ATOM 758 N N . ALA A 1 103 ? -28.487 -6.245 39.353 1.00 67.31 103 ALA A N 1
ATOM 759 C CA . ALA A 1 103 ? -29.190 -5.505 40.400 1.00 67.31 103 ALA A CA 1
ATOM 760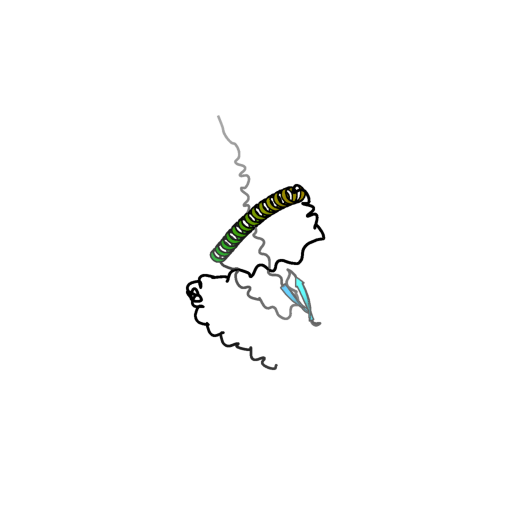 C C . ALA A 1 103 ? -30.701 -5.803 40.493 1.00 67.31 103 ALA A C 1
ATOM 762 O O . ALA A 1 103 ? -31.365 -5.294 41.398 1.00 67.31 103 ALA A O 1
ATOM 763 N N . LYS A 1 104 ? -31.278 -6.600 39.580 1.00 65.06 104 LYS A N 1
ATOM 764 C CA . LYS A 1 104 ? -32.678 -7.027 39.713 1.00 65.06 104 LYS A CA 1
ATOM 765 C C . LYS A 1 104 ? -32.753 -8.151 40.750 1.00 65.06 104 LYS A C 1
ATOM 767 O O . LYS A 1 104 ? -32.153 -9.198 40.509 1.00 65.06 104 LYS A O 1
ATOM 772 N N . PRO A 1 105 ? -33.477 -7.974 41.872 1.00 60.16 105 PRO A N 1
ATOM 773 C CA . PRO A 1 105 ? -33.651 -9.047 42.836 1.00 60.16 105 PRO A CA 1
ATOM 774 C C . PRO A 1 105 ? -34.353 -10.221 42.156 1.00 60.16 105 PRO A C 1
ATOM 776 O O . PRO A 1 105 ? -35.314 -10.040 41.403 1.00 60.16 105 PRO A O 1
ATOM 779 N N . GLU A 1 106 ? -33.837 -11.418 42.413 1.00 58.16 106 GLU A N 1
ATOM 780 C CA . GLU A 1 106 ? -34.440 -12.681 42.018 1.00 58.16 106 GLU A CA 1
ATOM 781 C C . GLU A 1 106 ? -35.871 -12.724 42.565 1.00 58.16 106 GLU A C 1
ATOM 783 O O . GLU A 1 106 ? -36.103 -12.871 43.765 1.00 58.16 106 GLU A O 1
ATOM 788 N N . VAL A 1 107 ? -36.853 -12.518 41.687 1.00 60.72 107 VAL A N 1
ATOM 789 C CA . VAL A 1 107 ? -38.259 -12.694 42.042 1.00 60.72 107 VAL A CA 1
ATOM 790 C C . VAL A 1 107 ? -38.482 -14.194 42.163 1.00 60.72 107 VAL A C 1
ATOM 792 O O . VAL A 1 107 ? -38.739 -14.882 41.176 1.00 60.72 107 VAL A O 1
ATOM 795 N N . VAL A 1 108 ? -38.347 -14.703 43.386 1.00 59.44 108 VAL A N 1
ATOM 796 C CA . VAL A 1 108 ? -38.757 -16.057 43.748 1.00 59.44 108 VAL A CA 1
ATOM 797 C C . VAL A 1 108 ? -40.275 -16.116 43.603 1.00 59.44 108 VAL A C 1
ATOM 799 O O . VAL A 1 108 ? -41.026 -15.678 44.472 1.00 59.44 108 VAL A O 1
ATOM 802 N N . ILE A 1 109 ? -40.741 -16.620 42.462 1.00 58.44 109 ILE A N 1
ATOM 803 C CA . ILE A 1 109 ? -42.146 -16.970 42.271 1.00 58.44 109 ILE A CA 1
ATOM 804 C C . ILE A 1 109 ? -42.383 -18.220 43.119 1.00 58.44 109 ILE A C 1
ATOM 806 O O . ILE A 1 109 ? -42.083 -19.335 42.690 1.00 58.44 109 ILE A O 1
ATOM 810 N N . ILE A 1 110 ? -42.887 -18.032 44.340 1.00 58.25 110 ILE A N 1
ATOM 811 C CA . ILE A 1 110 ? -43.410 -19.123 45.162 1.00 58.25 110 ILE A CA 1
ATOM 812 C C . ILE A 1 110 ? -44.601 -19.693 44.390 1.00 58.25 110 ILE A C 1
ATOM 814 O O . ILE A 1 110 ? -45.655 -19.066 44.288 1.00 58.25 110 ILE A O 1
ATOM 818 N N . LYS A 1 111 ? -44.409 -20.854 43.761 1.00 57.44 111 LYS A N 1
ATOM 819 C CA . LYS A 1 111 ? -45.509 -21.615 43.174 1.00 57.44 111 LYS A CA 1
ATOM 820 C C . LYS A 1 111 ? -46.296 -22.215 44.331 1.00 57.44 111 LYS A C 1
ATOM 822 O O . LYS A 1 111 ? -45.850 -23.192 44.922 1.00 57.44 111 LYS A O 1
ATOM 827 N N . GLU A 1 112 ? -47.441 -21.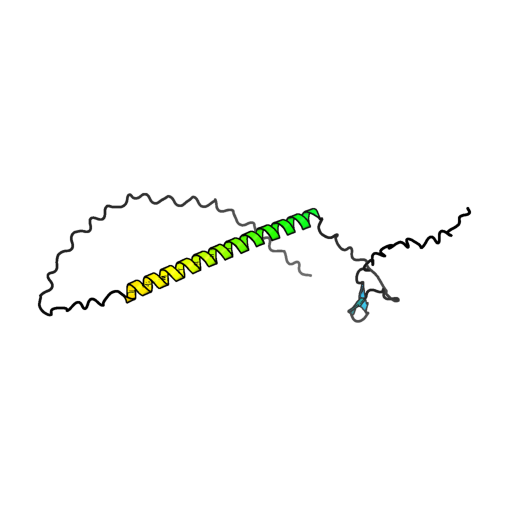626 44.660 1.00 58.97 112 GLU A N 1
ATOM 828 C CA . GLU A 1 112 ? -48.431 -22.312 45.484 1.00 58.97 112 GLU A CA 1
ATOM 829 C C . GLU A 1 112 ? -48.902 -23.562 44.727 1.00 58.97 112 GLU A C 1
ATOM 831 O O . GLU A 1 112 ? -49.544 -23.490 43.675 1.00 58.97 112 GLU A O 1
ATOM 836 N N . GLU A 1 113 ? -48.506 -24.727 45.237 1.00 57.28 113 GLU A N 1
ATOM 837 C CA . GLU A 1 113 ? -49.031 -26.023 44.830 1.00 57.28 113 GLU A CA 1
ATOM 838 C C . GLU A 1 113 ? -50.492 -26.118 45.277 1.00 57.28 113 GLU A C 1
ATOM 840 O O . GLU A 1 113 ? -50.781 -26.403 46.435 1.00 57.28 113 GLU A O 1
ATOM 845 N N . GLY A 1 114 ? -51.438 -25.862 44.376 1.00 54.12 114 GLY A N 1
ATOM 846 C CA . GLY A 1 114 ? -52.843 -26.046 44.729 1.00 54.12 114 GLY A CA 1
ATOM 847 C C . GLY A 1 114 ? -53.824 -25.313 43.839 1.00 54.12 114 GLY A C 1
ATOM 848 O O . GLY A 1 114 ? -54.507 -24.397 44.279 1.00 54.12 114 GLY A O 1
ATOM 849 N N . GLY A 1 115 ? -53.952 -25.737 42.587 1.00 48.06 115 GLY A N 1
ATOM 850 C CA . GLY A 1 115 ? -55.043 -25.264 41.746 1.00 48.06 115 GLY A CA 1
ATOM 851 C C . GLY A 1 115 ? -54.998 -25.909 40.378 1.00 48.06 115 GLY A C 1
ATOM 852 O O . GLY A 1 115 ? -54.013 -25.761 39.659 1.00 48.06 115 GLY A O 1
ATOM 853 N N . TYR A 1 116 ? -56.061 -26.635 40.025 1.00 55.72 116 TYR A N 1
ATOM 854 C CA . TYR A 1 116 ? -56.301 -27.114 38.663 1.00 55.72 116 TYR A CA 1
ATOM 855 C C . TYR A 1 116 ? -55.957 -26.014 37.647 1.00 55.72 116 TYR A C 1
ATOM 857 O O . TYR A 1 116 ? -56.346 -24.862 37.872 1.00 55.72 116 TYR A O 1
ATOM 865 N N . PRO A 1 117 ? -55.263 -26.319 36.533 1.00 56.69 117 PRO A N 1
ATOM 866 C CA . PRO A 1 117 ? -54.959 -25.301 35.545 1.00 56.69 117 PRO A CA 1
ATOM 867 C C . PRO A 1 117 ? -56.278 -24.781 34.974 1.00 56.69 117 PRO A C 1
ATOM 869 O O . PRO A 1 117 ? -56.958 -25.461 34.208 1.00 56.69 117 PRO A O 1
ATOM 872 N N . PHE A 1 118 ? -56.647 -23.559 35.354 1.00 58.31 118 PHE A N 1
ATOM 873 C CA . PHE A 1 118 ? -57.692 -22.816 34.671 1.00 58.31 118 PHE A CA 1
ATOM 874 C C . PHE A 1 118 ? -57.146 -22.503 33.277 1.00 58.31 118 PHE A C 1
ATOM 876 O O . PHE A 1 118 ? -56.397 -21.543 33.083 1.00 58.31 118 PHE A O 1
ATOM 883 N N . VAL A 1 119 ? -57.459 -23.365 32.309 1.00 62.41 119 VAL A N 1
ATOM 884 C CA . VAL A 1 119 ? -57.140 -23.135 30.901 1.00 62.41 119 VAL A CA 1
ATOM 885 C C . VAL A 1 119 ? -57.995 -21.956 30.458 1.00 62.41 119 VAL A C 1
ATOM 887 O O . VAL A 1 119 ? -59.156 -22.111 30.088 1.00 62.41 119 VAL A O 1
ATOM 890 N N . ARG A 1 120 ? -57.449 -20.741 30.550 1.00 65.12 120 ARG A N 1
ATOM 891 C CA . ARG A 1 120 ? -58.060 -19.586 29.896 1.00 65.12 120 ARG A CA 1
ATOM 892 C C . ARG A 1 120 ? -57.955 -19.845 28.391 1.00 65.12 120 ARG A C 1
ATOM 894 O O . ARG A 1 120 ? -56.827 -19.984 27.912 1.00 65.12 120 ARG A O 1
ATOM 901 N N . PRO A 1 121 ? -59.065 -19.939 27.638 1.00 69.12 121 PRO A N 1
ATOM 902 C CA . PRO A 1 121 ? -58.970 -19.967 26.188 1.00 69.12 121 PRO A CA 1
ATOM 903 C C . PRO A 1 121 ? -58.261 -18.683 25.756 1.00 69.12 121 PRO A C 1
ATOM 905 O O . PRO A 1 121 ? -58.664 -17.583 26.142 1.00 69.12 121 PRO A O 1
ATOM 908 N N . ALA A 1 122 ? -57.153 -18.828 25.029 1.00 72.06 122 ALA A N 1
ATOM 909 C CA . ALA A 1 122 ? -56.440 -17.683 24.491 1.00 72.06 122 ALA A CA 1
ATOM 910 C C . ALA A 1 122 ? -57.419 -16.875 23.619 1.00 72.06 122 ALA A C 1
ATOM 912 O O . ALA A 1 122 ? -58.117 -17.478 22.796 1.00 72.06 122 ALA A O 1
ATOM 913 N N . PRO A 1 123 ? -57.510 -15.542 23.787 1.00 72.25 123 PRO A N 1
ATOM 914 C CA . PRO A 1 123 ? -58.271 -14.733 22.849 1.00 72.25 123 PRO A CA 1
ATOM 915 C C . PRO A 1 123 ? -57.706 -14.976 21.443 1.00 72.25 123 PRO A C 1
ATOM 917 O O . PRO A 1 123 ? -56.487 -15.138 21.306 1.00 72.25 123 PRO A O 1
ATOM 920 N N . PRO A 1 124 ? -58.550 -15.031 20.396 1.00 70.38 124 PRO A N 1
ATOM 921 C CA . PRO A 1 124 ? -58.046 -15.163 19.041 1.00 70.38 124 PRO A CA 1
ATOM 922 C C . PRO A 1 124 ? -57.055 -14.028 18.788 1.00 70.38 124 PRO A C 1
ATOM 924 O O . PRO A 1 124 ? -57.367 -12.854 18.998 1.00 70.38 124 PRO A O 1
ATOM 927 N N . LEU A 1 125 ? -55.847 -14.391 18.362 1.00 62.72 125 LEU A N 1
ATOM 928 C CA . LEU A 1 125 ? -54.864 -13.439 17.868 1.00 62.72 125 LEU A CA 1
ATOM 929 C C . LEU A 1 125 ? -55.428 -12.845 16.575 1.00 62.72 125 LEU A C 1
ATOM 931 O O . LEU A 1 125 ? -55.202 -13.369 15.488 1.00 62.72 125 LEU A O 1
ATOM 935 N N . ILE A 1 126 ? -56.196 -11.760 16.692 1.00 63.38 126 ILE A N 1
ATOM 936 C CA . ILE A 1 126 ? -56.526 -10.896 15.562 1.00 63.38 126 ILE A CA 1
ATOM 937 C C . ILE A 1 126 ? -55.240 -10.134 15.253 1.00 63.38 126 ILE A C 1
ATOM 939 O O . ILE A 1 126 ? -55.031 -9.010 15.704 1.00 63.38 126 ILE A O 1
ATOM 943 N N . THR A 1 127 ? -54.321 -10.779 14.537 1.00 61.94 127 THR A N 1
ATOM 944 C CA . THR A 1 127 ? -53.231 -10.058 13.895 1.00 61.94 127 THR A CA 1
ATOM 945 C C . THR A 1 127 ? -53.860 -9.283 12.743 1.00 61.94 127 THR A C 1
ATOM 947 O O . THR A 1 127 ? -54.407 -9.925 11.840 1.00 61.94 127 THR A O 1
ATOM 950 N N . PRO A 1 128 ? -53.841 -7.938 12.737 1.00 68.06 128 PRO A N 1
ATOM 951 C CA . PRO A 1 128 ? -54.162 -7.216 11.518 1.00 68.06 128 PRO A CA 1
ATOM 952 C C . PRO A 1 128 ? -53.205 -7.739 10.451 1.00 68.06 128 PRO A C 1
ATOM 954 O O . PRO A 1 128 ? -51.988 -7.676 10.637 1.00 68.06 128 PRO A O 1
ATOM 957 N N . ASN A 1 129 ? -53.750 -8.330 9.384 1.00 65.31 129 ASN A N 1
ATOM 958 C CA . ASN A 1 129 ? -52.947 -8.719 8.233 1.00 65.31 129 ASN A CA 1
ATOM 959 C C . ASN A 1 129 ? -52.129 -7.484 7.838 1.00 65.31 129 ASN A C 1
ATOM 961 O O . ASN A 1 129 ? -52.737 -6.460 7.505 1.00 65.31 129 ASN A O 1
ATOM 965 N N . PRO A 1 130 ? -50.786 -7.526 7.913 1.00 66.19 130 PRO A N 1
ATOM 966 C CA . PRO A 1 130 ? -50.000 -6.428 7.392 1.00 66.19 130 PRO A CA 1
ATOM 967 C C . PRO A 1 130 ? -50.372 -6.290 5.912 1.00 66.19 130 PRO A C 1
ATOM 969 O O . PRO A 1 130 ? -50.538 -7.312 5.234 1.00 66.19 130 PRO A O 1
ATOM 972 N N . PRO A 1 131 ? -50.566 -5.062 5.400 1.00 65.81 131 PRO A N 1
ATOM 973 C CA . PRO A 1 131 ? -50.820 -4.881 3.983 1.00 65.81 131 PRO A CA 1
ATOM 974 C C . PRO A 1 131 ? -49.709 -5.606 3.225 1.00 65.81 131 PRO A C 1
ATOM 976 O O . PRO A 1 131 ? -48.531 -5.452 3.552 1.00 65.81 131 PRO A O 1
ATOM 979 N N . ALA A 1 132 ? -50.094 -6.443 2.262 1.00 61.94 132 ALA A N 1
ATOM 980 C CA . ALA A 1 132 ? -49.190 -7.220 1.423 1.00 61.94 132 ALA A CA 1
ATOM 981 C C . ALA A 1 132 ? -48.438 -6.297 0.451 1.00 61.94 132 ALA A C 1
ATOM 983 O O . ALA A 1 132 ? -48.525 -6.425 -0.763 1.00 61.94 132 ALA A O 1
ATOM 984 N N . VAL A 1 133 ? -47.710 -5.324 0.985 1.00 63.31 133 VAL A N 1
ATOM 985 C CA . VAL A 1 133 ? -46.745 -4.522 0.255 1.00 63.31 133 VAL A CA 1
ATOM 986 C C . VAL A 1 133 ? -45.397 -5.110 0.625 1.00 63.31 133 VAL A C 1
ATOM 988 O O . VAL A 1 133 ? -44.689 -4.615 1.497 1.00 63.31 133 VAL A O 1
ATOM 991 N N . SER A 1 134 ? -45.065 -6.234 -0.014 1.00 64.12 134 SER A N 1
ATOM 992 C CA . SER A 1 134 ? -43.658 -6.605 -0.132 1.00 64.12 134 SER A CA 1
ATOM 993 C C . SER A 1 134 ? -42.982 -5.431 -0.840 1.00 64.12 134 SER A C 1
ATOM 995 O O . SER A 1 134 ? -43.406 -5.105 -1.953 1.00 64.12 134 SER A O 1
ATOM 997 N N . PRO A 1 135 ? -41.980 -4.769 -0.236 1.00 67.31 135 PRO A N 1
ATOM 998 C CA . PRO A 1 135 ? -41.155 -3.831 -0.972 1.00 67.31 135 PRO A CA 1
ATOM 999 C C . PRO A 1 135 ? -40.601 -4.620 -2.152 1.00 67.31 135 PRO A C 1
ATOM 1001 O O . PRO A 1 135 ? -39.947 -5.648 -1.946 1.00 67.31 135 PRO A O 1
ATOM 1004 N N . GLY A 1 136 ? -40.957 -4.216 -3.373 1.00 61.41 136 GLY A N 1
ATOM 1005 C CA . GLY A 1 136 ? -40.435 -4.848 -4.576 1.00 61.41 136 GLY A CA 1
ATOM 1006 C C . GLY A 1 136 ? -38.928 -4.995 -4.414 1.00 61.41 136 GLY A C 1
ATOM 1007 O O . GLY A 1 136 ? -38.255 -4.052 -3.991 1.00 61.41 136 GLY A O 1
ATOM 1008 N N . LYS A 1 137 ? -38.413 -6.207 -4.647 1.00 65.50 137 LYS A N 1
ATOM 1009 C CA . LYS A 1 137 ? -36.970 -6.449 -4.626 1.00 65.50 137 LYS A CA 1
ATOM 1010 C C . LYS A 1 137 ? -36.327 -5.372 -5.504 1.00 65.50 137 LYS A C 1
ATOM 1012 O O . LYS A 1 137 ? -36.774 -5.236 -6.641 1.00 65.50 137 LYS A O 1
ATOM 1017 N N . PRO A 1 138 ? -35.345 -4.601 -5.006 1.00 67.88 138 PRO A N 1
ATOM 1018 C CA . PRO A 1 138 ? -34.679 -3.616 -5.839 1.00 67.88 138 PRO A CA 1
ATOM 1019 C C . PRO A 1 138 ? -34.130 -4.339 -7.063 1.00 67.88 138 PRO A C 1
ATOM 1021 O O . PRO A 1 138 ? -33.421 -5.340 -6.901 1.00 67.88 138 PRO A O 1
ATOM 1024 N N . ASP A 1 139 ? -34.523 -3.862 -8.248 1.00 66.81 139 ASP A N 1
ATOM 1025 C CA . ASP A 1 139 ? -34.112 -4.410 -9.535 1.00 66.81 139 ASP A CA 1
ATOM 1026 C C . ASP A 1 139 ? -32.606 -4.636 -9.501 1.00 66.81 139 ASP A C 1
ATOM 1028 O O . ASP A 1 139 ? -31.800 -3.707 -9.392 1.00 66.81 139 ASP A O 1
ATOM 1032 N N . HIS A 1 140 ? -32.215 -5.906 -9.495 1.00 64.38 140 HIS A N 1
ATOM 1033 C CA . HIS A 1 140 ? -30.812 -6.264 -9.549 1.00 64.38 140 HIS A CA 1
ATOM 1034 C C . HIS A 1 140 ? -30.311 -5.758 -10.905 1.00 64.38 140 HIS A C 1
ATOM 1036 O O . HIS A 1 140 ? -30.979 -6.016 -11.912 1.00 64.38 140 HIS A O 1
ATOM 1042 N N . PRO A 1 141 ? -29.182 -5.032 -10.976 1.00 69.00 141 PRO A N 1
ATOM 1043 C CA . PRO A 1 141 ? -28.667 -4.577 -12.257 1.00 69.00 141 PRO A CA 1
ATOM 1044 C C . PRO A 1 141 ? -28.542 -5.780 -13.192 1.00 69.00 141 PRO A C 1
ATOM 1046 O O . PRO A 1 141 ? -28.038 -6.831 -12.783 1.00 69.00 141 PRO A O 1
ATOM 1049 N N . ALA A 1 142 ? -29.050 -5.619 -14.419 1.00 69.62 142 ALA A N 1
ATOM 1050 C CA . ALA A 1 142 ? -29.098 -6.658 -15.438 1.00 69.62 142 ALA A CA 1
ATOM 1051 C C . ALA A 1 142 ? -27.790 -7.459 -15.453 1.00 69.62 142 ALA A C 1
ATOM 1053 O O . ALA A 1 142 ? -26.698 -6.886 -15.511 1.00 69.62 142 ALA A O 1
ATOM 1054 N N . TYR A 1 143 ? -27.922 -8.783 -15.354 1.00 61.91 143 TYR A N 1
ATOM 1055 C CA . TYR A 1 143 ? -26.816 -9.729 -15.310 1.00 61.91 143 TYR A CA 1
ATOM 1056 C C . TYR A 1 143 ? -25.874 -9.454 -16.489 1.00 61.91 143 TYR A C 1
ATOM 1058 O O . TYR A 1 143 ? -26.199 -9.762 -17.636 1.00 61.91 143 TYR A O 1
ATOM 1066 N N . LYS A 1 144 ? -24.719 -8.826 -16.234 1.00 71.12 144 LYS A N 1
ATOM 1067 C CA . LYS A 1 144 ? -23.706 -8.647 -17.276 1.00 71.12 144 LYS A CA 1
ATOM 1068 C C . LYS A 1 144 ? -23.147 -10.037 -17.592 1.00 71.12 144 LYS A C 1
ATOM 1070 O O . LYS A 1 144 ? -22.653 -10.690 -16.667 1.00 71.12 144 LYS A O 1
ATOM 1075 N N . PRO A 1 145 ? -23.228 -10.518 -18.845 1.00 77.38 145 PRO A N 1
ATOM 1076 C CA . PRO A 1 145 ? -22.652 -11.807 -19.198 1.00 77.38 145 PRO A CA 1
ATOM 1077 C C . PRO A 1 145 ? -21.161 -11.799 -18.857 1.00 77.38 145 PRO A C 1
ATOM 1079 O O . PRO A 1 145 ? -20.462 -10.812 -19.103 1.00 77.38 145 PRO A O 1
ATOM 1082 N N . ARG A 1 146 ? -20.674 -12.892 -18.255 1.00 74.75 146 ARG A N 1
ATOM 1083 C CA . ARG A 1 146 ? -19.234 -13.066 -18.039 1.00 74.75 146 ARG A CA 1
ATOM 1084 C C . ARG A 1 146 ? -18.535 -12.991 -19.401 1.00 74.75 146 ARG A C 1
ATOM 1086 O O . ARG A 1 146 ? -19.012 -13.633 -20.339 1.00 74.75 146 ARG A O 1
ATOM 1093 N N . PRO A 1 147 ? -17.425 -12.242 -19.523 1.00 77.62 147 PRO A N 1
ATOM 1094 C CA . PRO A 1 147 ? -16.635 -12.267 -20.743 1.00 77.62 147 PRO A CA 1
ATOM 1095 C C . PRO A 1 147 ? -16.173 -13.707 -21.022 1.00 77.62 147 PRO A C 1
ATOM 1097 O O . PRO A 1 147 ? -15.939 -14.466 -20.072 1.00 77.62 147 PRO A O 1
ATOM 1100 N N . PRO A 1 148 ? -16.061 -14.102 -22.301 1.00 77.94 148 PRO A N 1
ATOM 1101 C CA . PRO A 1 148 ? -15.600 -15.432 -22.663 1.00 77.94 148 PRO A CA 1
ATOM 1102 C C . PRO A 1 148 ? -14.213 -15.672 -22.065 1.00 77.94 148 PRO A C 1
ATOM 1104 O O . PRO A 1 148 ? -13.303 -14.856 -22.217 1.00 77.94 148 PRO A O 1
ATOM 1107 N N . VAL A 1 149 ? -14.061 -16.799 -21.371 1.00 74.00 149 VAL A N 1
ATOM 1108 C CA . VAL A 1 149 ? -12.768 -17.252 -20.862 1.00 74.00 149 VAL A CA 1
ATOM 1109 C C . VAL A 1 149 ? -11.937 -17.669 -22.072 1.00 74.00 149 VAL A C 1
ATOM 1111 O O . VAL A 1 149 ? -12.097 -18.764 -22.605 1.00 74.00 149 VAL A O 1
ATOM 1114 N N . THR A 1 150 ? -11.066 -16.782 -22.544 1.00 70.56 150 THR A N 1
ATOM 1115 C CA . THR A 1 150 ? -10.024 -17.150 -23.501 1.00 70.56 150 THR A CA 1
ATOM 1116 C C . THR A 1 150 ? -8.983 -17.966 -22.750 1.00 70.56 150 THR A C 1
ATOM 1118 O O . THR A 1 150 ? -8.069 -17.409 -22.142 1.00 70.56 150 THR A O 1
ATOM 1121 N N . ASN A 1 151 ? -9.134 -19.289 -22.752 1.00 71.19 151 ASN A N 1
ATOM 1122 C CA . ASN A 1 151 ? -8.050 -20.168 -22.334 1.00 71.19 151 ASN A CA 1
ATOM 1123 C C . ASN A 1 151 ? -6.864 -19.917 -23.277 1.00 71.19 151 ASN A C 1
ATOM 1125 O O . ASN A 1 151 ? -7.042 -20.030 -24.496 1.00 71.19 151 ASN A O 1
ATOM 1129 N N . PRO A 1 152 ? -5.670 -19.564 -22.770 1.00 67.50 152 PRO A N 1
ATOM 1130 C CA . PRO A 1 152 ? -4.499 -19.491 -23.621 1.00 67.50 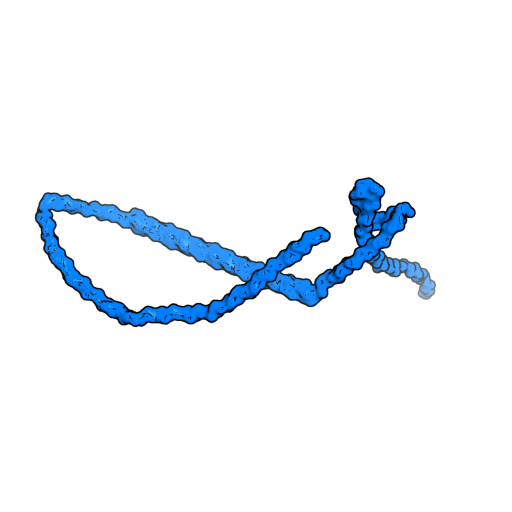152 PRO A CA 1
ATOM 1131 C C . PRO A 1 152 ? -4.268 -20.880 -24.211 1.00 67.50 152 PRO A C 1
ATOM 1133 O O . PRO A 1 152 ? -4.130 -21.867 -23.488 1.00 67.50 152 PRO A O 1
ATOM 1136 N N . VAL A 1 153 ? -4.265 -20.953 -25.542 1.00 70.19 153 VAL A N 1
ATOM 1137 C CA . VAL A 1 153 ? -3.848 -22.144 -26.277 1.00 70.19 153 VAL A CA 1
ATOM 1138 C C . VAL A 1 153 ? -2.406 -22.417 -25.871 1.00 70.19 153 VAL A C 1
ATOM 1140 O O . VAL A 1 153 ? -1.489 -21.707 -26.286 1.00 70.19 153 VAL A O 1
ATOM 1143 N N . ILE A 1 154 ? -2.213 -23.426 -25.024 1.00 66.50 154 ILE A N 1
ATOM 1144 C CA . ILE A 1 154 ? -0.899 -23.988 -24.734 1.00 66.50 154 ILE A CA 1
ATOM 1145 C C . ILE A 1 154 ? -0.417 -24.571 -26.060 1.00 66.50 154 ILE A C 1
ATOM 1147 O O . ILE A 1 154 ? -0.873 -25.636 -26.472 1.00 66.50 154 ILE A O 1
ATOM 1151 N N . ARG A 1 155 ? 0.444 -23.845 -26.779 1.00 63.88 155 ARG A N 1
ATOM 1152 C CA . ARG A 1 155 ? 1.122 -24.403 -27.951 1.00 63.88 155 ARG A CA 1
ATOM 1153 C C . ARG A 1 155 ? 2.139 -25.426 -27.439 1.00 63.88 155 ARG A C 1
ATOM 1155 O O . ARG A 1 155 ? 3.004 -25.043 -26.647 1.00 63.88 155 ARG A O 1
ATOM 1162 N N . PRO A 1 156 ? 2.047 -26.706 -27.828 1.00 66.69 156 PRO A N 1
ATOM 1163 C CA . PRO A 1 156 ? 3.122 -27.639 -27.556 1.00 66.69 156 PRO A CA 1
ATOM 1164 C C . PRO A 1 156 ? 4.338 -27.263 -28.415 1.00 66.69 156 PRO A C 1
ATOM 1166 O O . PRO A 1 156 ? 4.223 -27.201 -29.634 1.00 66.69 156 PRO A O 1
ATOM 1169 N N . ARG A 1 157 ? 5.432 -26.979 -27.695 1.00 55.09 157 ARG A N 1
ATOM 1170 C CA . ARG A 1 157 ? 6.864 -26.924 -28.053 1.00 55.09 157 ARG A CA 1
ATOM 1171 C C . ARG A 1 157 ? 7.245 -26.542 -29.481 1.00 55.09 157 ARG A C 1
ATOM 1173 O O . ARG A 1 157 ? 7.119 -27.395 -30.382 1.00 55.09 157 ARG A O 1
#

Foldseek 3Di:
DDDDDPPPVPDPPDPPVPPPPQQPWDWDADPVGDTDTDSDDDPPDPDDDDDDDDDDDDPVVVVVVVVVVVVVVVVVVVVVVVVVVVVVVVVVVVVVVVVVVVPDPDPPPPPDPDDDPPPDPPDPPPDPPDPPCPPPDPPDPPPDDDDDPPDPPPDDD

Organism: NCBI:txid1076588